Protein AF-A0A8H5HIU3-F1 (afdb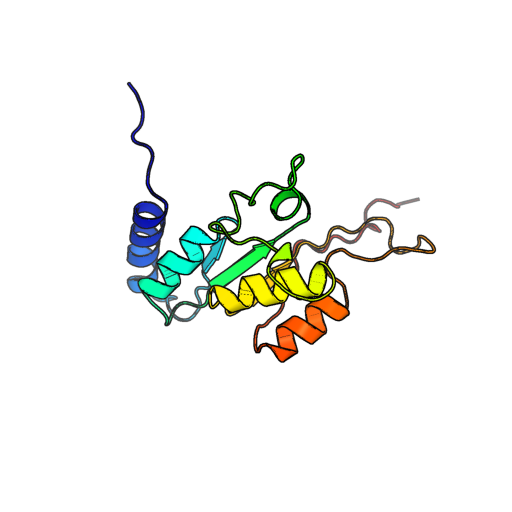_monomer)

InterPro domains:
  IPR017946 PLC-like phosphodiesterase, TIM beta/alpha-barrel domain superfamily [G3DSA:3.20.20.190] (4-144)
  IPR017946 PLC-like phosphodiesterase, TIM beta/alpha-barrel domain superfamily [SSF51695] (10-141)

Secondary structure (DSSP, 8-state):
-PPPPPPHHHHHHHHHHHHHTSTTGGG--EEES-HHHHHHHHHH-TTS-EEEEE-HHHH--TTSPPPTTTTT--GGGSSSSHHHHHHHHHHHTT-SEEEEB-----TTSTT---SS-HHHHHHHHHTT-EE--B----GGGG---

Nearest PDB structures (foldseek):
  1w5n-assembly1_B  TM=5.189E-01  e=2.487E-02  Pseudomonas aeruginosa PAO1
  1ylv-assembly1_A  TM=4.868E-01  e=5.387E-01  Saccharomyces cerevisiae
  3j81-assembly1_O  TM=5.064E-01  e=1.355E+00  Kluyveromyces lactis
  7o7z-assembly1_An  TM=5.061E-01  e=1.198E+00  Oryctolagus cuniculus
  4kfu-assembly1_A  TM=3.218E-01  e=2.835E+00  Sulfolobus turreted icosahedral virus 2

Organism: NCBI:txid2823264

Solvent-accessible surface area (backbone atoms only — not comparable to full-atom values): 8538 Å² total; per-residue (Å²): 135,83,77,82,83,78,48,59,62,57,56,37,51,59,48,48,60,52,39,75,73,37,97,54,42,93,75,50,69,53,66,39,55,47,36,51,39,46,43,47,38,45,74,73,42,69,87,49,46,28,30,40,40,44,46,68,77,52,67,58,44,98,77,80,51,66,26,87,28,49,58,70,47,56,52,84,80,39,76,75,55,70,48,47,9,50,38,49,51,43,50,73,60,65,36,46,24,46,24,34,29,52,61,68,69,72,81,82,47,97,80,65,72,50,72,64,35,69,67,29,50,55,49,26,46,73,73,69,24,48,77,53,70,37,69,85,70,76,80,69,81,80,68,84,126

Structure (mmCIF, N/CA/C/O backbone):
data_AF-A0A8H5HIU3-F1
#
_entry.id   AF-A0A8H5HIU3-F1
#
loop_
_atom_site.group_PDB
_atom_site.id
_atom_site.type_symbol
_atom_site.label_atom_id
_atom_site.label_alt_id
_atom_site.label_comp_id
_atom_site.label_asym_id
_atom_site.label_entity_id
_atom_site.label_seq_id
_atom_site.pdbx_PDB_ins_code
_atom_site.Cartn_x
_atom_site.Cartn_y
_atom_site.Cartn_z
_atom_site.occupancy
_atom_site.B_iso_or_equiv
_atom_site.auth_seq_id
_atom_site.auth_comp_id
_atom_site.auth_asym_id
_atom_site.auth_atom_id
_atom_site.pdbx_PDB_model_num
ATOM 1 N N . MET A 1 1 ? 17.549 0.906 32.624 1.00 45.50 1 MET A N 1
ATOM 2 C CA . MET A 1 1 ? 16.134 0.543 32.388 1.00 45.50 1 MET A CA 1
ATOM 3 C C . MET A 1 1 ? 15.941 0.317 30.896 1.00 45.50 1 MET A C 1
ATOM 5 O O . MET A 1 1 ? 16.110 1.266 30.142 1.00 45.50 1 MET A O 1
ATOM 9 N N . CYS A 1 2 ? 15.641 -0.910 30.465 1.00 57.31 2 CYS A N 1
ATOM 10 C CA . CYS A 1 2 ? 15.245 -1.182 29.081 1.00 57.31 2 CYS A CA 1
ATOM 11 C C . CYS A 1 2 ? 13.787 -0.748 28.904 1.00 57.31 2 CYS A C 1
ATOM 13 O O . CYS A 1 2 ? 12.925 -1.186 29.665 1.00 57.31 2 CYS A O 1
ATOM 15 N N . ARG A 1 3 ? 13.507 0.133 27.939 1.00 53.16 3 ARG A N 1
ATOM 16 C CA . ARG A 1 3 ? 12.122 0.407 27.538 1.00 53.16 3 ARG A CA 1
ATOM 17 C C . ARG A 1 3 ? 11.546 -0.875 26.918 1.00 53.16 3 ARG A C 1
ATOM 19 O O . ARG A 1 3 ? 12.241 -1.468 26.093 1.00 53.16 3 ARG A O 1
ATOM 26 N N . PRO A 1 4 ? 10.330 -1.312 27.286 1.00 60.19 4 PRO A N 1
ATOM 27 C CA . PRO A 1 4 ? 9.680 -2.427 26.607 1.00 60.19 4 PRO A CA 1
ATOM 28 C C . PRO A 1 4 ? 9.580 -2.126 25.108 1.00 60.19 4 PRO A C 1
ATOM 30 O O . PRO A 1 4 ? 9.133 -1.040 24.731 1.00 60.19 4 PRO A O 1
ATOM 33 N N . SER A 1 5 ? 10.012 -3.054 24.251 1.00 70.94 5 SER A N 1
ATOM 34 C CA . SER A 1 5 ? 9.735 -2.961 22.818 1.00 70.94 5 SER A CA 1
ATOM 35 C C . SER A 1 5 ? 8.250 -3.233 22.601 1.00 70.94 5 SER A C 1
ATOM 37 O O . SER A 1 5 ? 7.766 -4.311 22.940 1.00 70.94 5 SER A O 1
ATOM 39 N N . ILE A 1 6 ? 7.534 -2.254 22.057 1.00 80.19 6 ILE A N 1
ATOM 40 C CA . ILE A 1 6 ? 6.118 -2.384 21.703 1.00 80.19 6 ILE A CA 1
ATOM 41 C C . ILE A 1 6 ? 6.027 -3.271 20.457 1.00 80.19 6 ILE A C 1
ATOM 43 O O . ILE A 1 6 ? 6.750 -3.040 19.486 1.00 80.19 6 ILE A O 1
ATOM 47 N N . SER A 1 7 ? 5.169 -4.293 20.480 1.00 91.62 7 SER A N 1
ATOM 48 C CA . SER A 1 7 ? 4.946 -5.139 19.305 1.00 91.62 7 SER A CA 1
ATOM 49 C C . SER A 1 7 ? 4.150 -4.387 18.228 1.00 91.62 7 SER A C 1
ATOM 51 O O . SER A 1 7 ? 3.388 -3.466 18.530 1.00 91.62 7 SER A O 1
ATOM 53 N N . HIS A 1 8 ? 4.275 -4.785 16.959 1.00 92.38 8 HIS A N 1
ATOM 54 C CA . HIS A 1 8 ? 3.475 -4.187 15.881 1.00 92.38 8 HIS A CA 1
ATOM 55 C C . HIS A 1 8 ? 1.963 -4.373 16.122 1.00 92.38 8 HIS A C 1
ATOM 57 O O . HIS A 1 8 ? 1.177 -3.482 15.810 1.00 92.38 8 HIS A O 1
ATOM 63 N N . THR A 1 9 ? 1.553 -5.480 16.750 1.00 94.88 9 THR A N 1
ATOM 64 C CA . THR A 1 9 ? 0.161 -5.736 17.147 1.00 94.88 9 THR A CA 1
ATOM 65 C C . THR A 1 9 ? -0.320 -4.814 18.268 1.00 94.88 9 THR A C 1
ATOM 67 O O . THR A 1 9 ? -1.446 -4.322 18.193 1.00 94.88 9 THR A O 1
ATOM 70 N N . ASP A 1 10 ? 0.518 -4.512 19.267 1.00 96.12 10 ASP A N 1
ATOM 71 C CA . ASP A 1 10 ? 0.172 -3.544 20.322 1.00 96.12 10 ASP A CA 1
ATOM 72 C C . ASP A 1 10 ? 0.021 -2.135 19.733 1.00 96.12 10 ASP A C 1
ATOM 74 O O . ASP A 1 10 ? -0.921 -1.408 20.056 1.00 96.12 10 ASP A O 1
ATOM 78 N N . PHE A 1 11 ? 0.925 -1.767 18.819 1.00 95.88 11 PHE A N 1
ATOM 79 C CA . PHE A 1 11 ? 0.898 -0.488 18.111 1.00 95.88 11 PHE A CA 1
ATOM 80 C C . PHE A 1 11 ? -0.368 -0.317 17.257 1.00 95.88 11 PHE A C 1
ATOM 82 O O . PHE A 1 11 ? -0.988 0.749 17.268 1.00 95.88 11 PHE A O 1
ATOM 89 N N . VAL A 1 12 ? -0.777 -1.366 16.540 1.00 98.06 12 VAL A N 1
ATOM 90 C CA . VAL A 1 12 ? -2.024 -1.394 15.760 1.00 98.06 12 VAL A CA 1
ATOM 91 C C . VAL A 1 12 ? -3.244 -1.309 16.670 1.00 98.06 12 VAL A C 1
ATOM 93 O O . VAL A 1 12 ? -4.111 -0.470 16.436 1.00 98.06 12 VAL A O 1
ATOM 96 N N . SER A 1 13 ? -3.289 -2.108 17.739 1.00 97.94 13 SER A N 1
ATOM 97 C CA . SER A 1 13 ? -4.435 -2.146 18.657 1.00 97.94 13 SER A CA 1
ATOM 98 C C . SER A 1 13 ? -4.682 -0.785 19.312 1.00 97.94 13 SER A C 1
ATOM 100 O O . SER A 1 13 ? -5.822 -0.335 19.403 1.00 97.94 13 SER A O 1
ATOM 102 N N . LYS A 1 14 ? -3.614 -0.081 19.710 1.00 97.56 14 LYS A N 1
ATOM 103 C CA . LYS A 1 14 ? -3.725 1.258 20.309 1.00 97.56 14 LYS A CA 1
ATOM 104 C C . LYS A 1 14 ? -4.213 2.320 19.324 1.00 97.56 14 LYS A C 1
ATOM 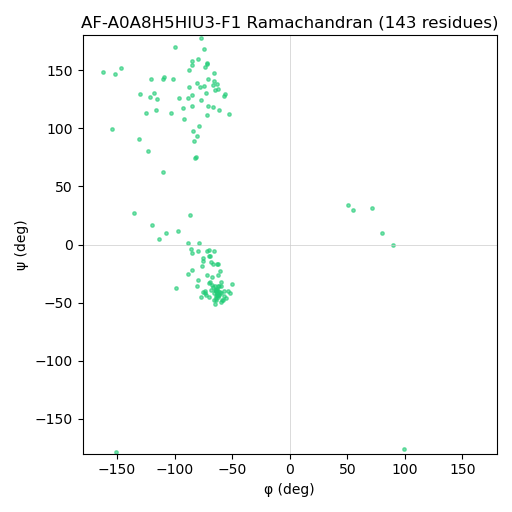106 O O . LYS A 1 14 ? -4.951 3.215 19.721 1.00 97.56 14 LYS A O 1
ATOM 111 N N . GLN A 1 15 ? -3.831 2.231 18.051 1.00 97.56 15 GLN A N 1
ATOM 112 C CA . GLN A 1 15 ? -4.352 3.136 17.022 1.00 97.56 15 GLN A CA 1
ATOM 113 C C . GLN A 1 15 ? -5.805 2.828 16.674 1.00 97.56 15 GLN A C 1
ATOM 115 O O . GLN A 1 15 ? -6.612 3.749 16.592 1.00 97.56 15 GLN A O 1
ATOM 120 N N . HIS A 1 16 ? -6.151 1.548 16.532 1.00 98.38 16 HIS A N 1
ATOM 121 C CA . HIS A 1 16 ? -7.523 1.112 16.278 1.00 98.38 16 HIS A CA 1
ATOM 122 C C . HIS A 1 16 ? -8.487 1.605 17.361 1.00 98.38 16 HIS A C 1
ATOM 124 O O . HIS A 1 16 ? -9.519 2.178 17.023 1.00 98.38 16 HIS A O 1
ATOM 130 N N . GLU A 1 17 ? -8.099 1.508 18.639 1.00 98.06 17 GLU A N 1
ATOM 131 C CA . GLU A 1 17 ? -8.861 2.041 19.780 1.00 98.06 17 GLU A CA 1
ATOM 132 C C . GLU A 1 17 ? -9.196 3.535 19.608 1.00 98.06 17 GLU A C 1
ATOM 134 O O . GLU A 1 17 ? -10.312 3.967 19.896 1.00 98.06 17 GLU A O 1
ATOM 139 N N . ILE A 1 18 ? -8.263 4.332 19.083 1.00 98.00 18 ILE A N 1
ATOM 140 C CA . ILE A 1 18 ? -8.492 5.755 18.796 1.00 98.00 18 ILE A CA 1
ATOM 141 C C . ILE A 1 18 ? -9.386 5.923 17.560 1.00 98.00 18 ILE A C 1
ATOM 143 O O . ILE A 1 18 ? -10.283 6.766 17.552 1.00 98.00 18 ILE A O 1
ATOM 147 N N . PHE A 1 19 ? -9.160 5.128 16.512 1.00 97.88 19 PHE A N 1
ATOM 148 C CA . PHE A 1 19 ? -9.888 5.239 15.250 1.00 97.88 19 PHE A CA 1
ATOM 149 C C . PHE A 1 19 ? -11.373 4.938 15.411 1.00 97.88 19 PHE A C 1
ATOM 151 O O . PHE A 1 19 ? -12.191 5.736 14.961 1.00 97.88 19 PHE A O 1
ATOM 158 N N . VAL A 1 20 ? -11.742 3.847 16.086 1.00 96.94 20 VAL A N 1
ATOM 159 C CA . VAL A 1 20 ? -13.156 3.456 16.234 1.00 96.94 20 VAL A CA 1
ATOM 160 C C . VAL A 1 20 ? -13.953 4.422 17.105 1.00 96.94 20 VAL A C 1
ATOM 162 O O . VAL A 1 20 ? -15.152 4.595 16.890 1.00 96.94 20 VAL A O 1
ATOM 165 N N . ASN A 1 21 ? -13.278 5.093 18.039 1.00 97.75 21 ASN A N 1
ATOM 166 C CA . ASN A 1 21 ? -13.865 6.118 18.899 1.00 97.75 21 ASN A CA 1
ATOM 167 C C . ASN A 1 21 ? -13.857 7.518 18.257 1.00 97.75 21 ASN A C 1
ATOM 169 O O . ASN A 1 21 ? -14.391 8.467 18.831 1.00 97.75 21 ASN A O 1
ATOM 173 N N . SER A 1 22 ? -13.272 7.667 17.065 1.00 97.75 22 SER A N 1
ATOM 174 C CA . SER A 1 22 ? -13.250 8.931 16.334 1.00 97.75 22 SER A CA 1
ATOM 175 C C . SER A 1 2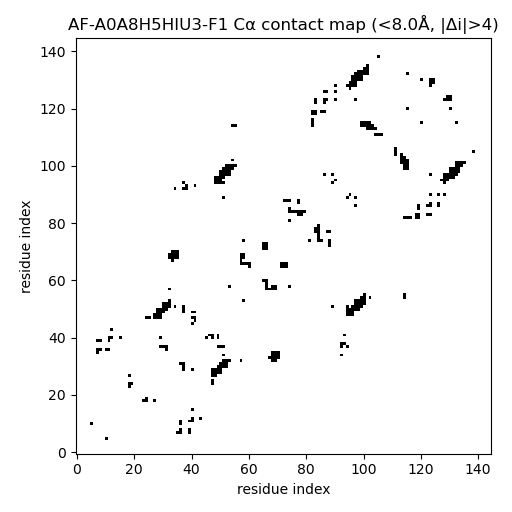2 ? -14.570 9.170 15.588 1.00 97.75 22 SER A C 1
ATOM 177 O O . SER A 1 22 ? -15.072 8.264 14.912 1.00 97.75 22 SER A O 1
ATOM 179 N N . PRO A 1 23 ? -15.106 10.408 15.578 1.00 97.62 23 PRO A N 1
ATOM 180 C CA . PRO A 1 23 ? -16.222 10.760 14.697 1.00 97.62 23 PRO A CA 1
ATOM 181 C C . PRO A 1 23 ? -15.855 10.641 13.206 1.00 97.62 23 PRO A C 1
ATOM 183 O O . PRO A 1 23 ? -16.741 10.558 12.360 1.00 97.62 23 PRO A O 1
ATOM 186 N N . TYR A 1 24 ? -14.559 10.586 12.880 1.00 96.56 24 TYR A N 1
ATOM 187 C CA . TYR A 1 24 ? -14.043 10.466 11.517 1.00 96.56 24 TYR A CA 1
ATOM 188 C C . TYR A 1 24 ? -13.704 9.033 11.109 1.00 96.56 24 TYR A C 1
ATOM 190 O O . TYR A 1 24 ? -13.065 8.858 10.078 1.00 96.56 24 TYR A O 1
ATOM 198 N N . ARG A 1 25 ? -14.095 8.004 11.875 1.00 96.00 25 ARG A N 1
ATOM 199 C CA . ARG A 1 25 ? -13.668 6.609 11.636 1.00 96.00 25 ARG A CA 1
ATOM 200 C C . ARG A 1 25 ? -13.842 6.121 10.188 1.00 96.00 25 ARG A C 1
ATOM 202 O O . ARG A 1 25 ? -12.996 5.399 9.682 1.00 96.00 25 ARG A O 1
ATOM 209 N N . ASN A 1 26 ? -14.888 6.586 9.500 1.00 96.50 26 ASN A N 1
ATOM 210 C CA . ASN A 1 26 ? -15.192 6.217 8.112 1.00 96.50 26 ASN A CA 1
ATOM 211 C C . ASN A 1 26 ? -14.345 6.972 7.064 1.00 96.50 26 ASN A C 1
ATOM 213 O O . ASN A 1 26 ? -14.453 6.695 5.875 1.00 96.50 26 ASN A O 1
ATOM 217 N N . SER A 1 27 ? -13.532 7.936 7.495 1.00 97.31 27 SER A N 1
ATOM 218 C CA . SER A 1 27 ? -12.646 8.754 6.657 1.00 97.31 27 SER A CA 1
ATOM 219 C C . SER A 1 27 ? -11.164 8.481 6.936 1.00 97.31 27 SER A C 1
ATOM 221 O O . SER A 1 27 ? -10.300 9.177 6.405 1.00 97.3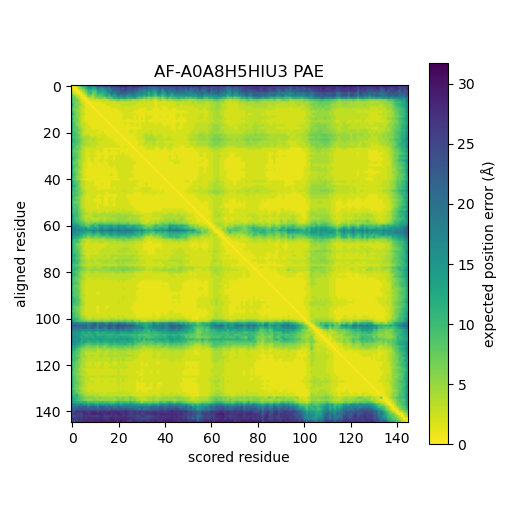1 27 SER A O 1
ATOM 223 N N . ILE A 1 28 ? -10.852 7.505 7.792 1.00 98.25 28 ILE A N 1
ATOM 224 C CA . ILE A 1 28 ? -9.478 7.142 8.149 1.00 98.25 28 ILE A CA 1
ATOM 225 C C . ILE A 1 28 ? -8.953 6.118 7.142 1.00 98.25 28 ILE A C 1
ATOM 227 O O . ILE A 1 28 ? -9.636 5.161 6.803 1.00 98.25 28 ILE A O 1
ATOM 231 N N . THR A 1 29 ? -7.716 6.304 6.682 1.00 98.62 29 THR A N 1
ATOM 232 C CA . THR A 1 29 ? -6.934 5.288 5.963 1.00 98.62 29 THR A CA 1
ATOM 233 C C . THR A 1 29 ? -5.692 4.981 6.786 1.00 98.62 29 THR A C 1
ATOM 235 O O . THR A 1 29 ? -4.982 5.900 7.198 1.00 98.62 29 THR A O 1
ATOM 238 N N . TYR A 1 30 ? -5.417 3.701 7.022 1.00 98.69 30 TYR A N 1
ATOM 239 C CA . TYR A 1 30 ? -4.236 3.256 7.749 1.00 98.69 30 TYR A CA 1
ATOM 240 C C . TYR A 1 30 ? -3.082 2.978 6.785 1.00 98.69 30 TYR A C 1
ATOM 242 O O . TYR A 1 30 ? -3.108 2.003 6.039 1.00 98.69 30 TYR A O 1
ATOM 250 N N . GLN A 1 31 ? -2.066 3.838 6.787 1.00 98.62 31 GLN A N 1
ATOM 251 C CA . GLN A 1 31 ? -0.886 3.688 5.933 1.00 98.62 31 GLN A CA 1
ATOM 252 C C . GLN A 1 31 ? 0.352 3.308 6.741 1.00 98.62 31 GLN A C 1
ATOM 254 O O . GLN A 1 31 ? 0.521 3.781 7.865 1.00 98.62 31 GLN A O 1
ATOM 259 N N . SER A 1 32 ? 1.224 2.474 6.174 1.00 98.56 32 SER A N 1
ATOM 260 C CA . SER A 1 32 ? 2.461 2.055 6.839 1.00 98.56 32 SER A CA 1
ATOM 261 C C . SER A 1 32 ? 3.478 1.481 5.855 1.00 98.56 32 SER A C 1
ATOM 263 O O . SER A 1 32 ? 3.097 0.841 4.875 1.00 98.56 32 SER A O 1
ATOM 265 N N . PHE A 1 33 ? 4.766 1.671 6.157 1.00 98.19 33 PHE A N 1
ATOM 266 C CA . PHE A 1 33 ? 5.863 0.912 5.544 1.00 98.19 33 PHE A CA 1
ATOM 267 C C . PHE A 1 33 ? 6.025 -0.472 6.165 1.00 98.19 33 PHE A C 1
ATOM 269 O O . PHE A 1 33 ? 6.439 -1.406 5.493 1.00 98.19 33 PHE A O 1
ATOM 276 N N . ASP A 1 34 ? 5.705 -0.624 7.453 1.00 97.81 34 ASP A N 1
ATOM 277 C CA . ASP A 1 34 ? 5.736 -1.930 8.102 1.00 97.81 34 ASP A CA 1
ATOM 278 C C . ASP A 1 34 ? 4.457 -2.685 7.746 1.00 97.81 34 ASP A C 1
ATOM 280 O O . ASP A 1 34 ? 3.422 -2.546 8.404 1.00 97.81 34 ASP A O 1
ATOM 284 N N . TRP A 1 35 ? 4.513 -3.502 6.700 1.00 98.50 35 TRP A N 1
ATOM 285 C CA . TRP A 1 35 ? 3.354 -4.227 6.191 1.00 98.50 35 TRP A CA 1
ATOM 286 C C . TRP A 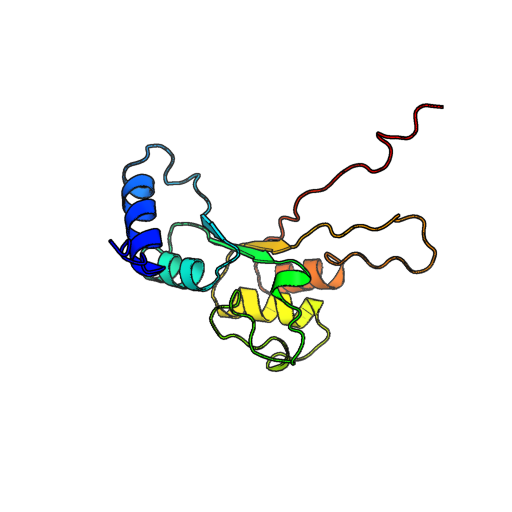1 35 ? 2.781 -5.226 7.206 1.00 98.50 35 TRP A C 1
ATOM 288 O O . TRP A 1 35 ? 1.605 -5.580 7.109 1.00 98.50 35 TRP A O 1
ATOM 298 N N . ARG A 1 36 ? 3.530 -5.603 8.258 1.00 98.19 36 ARG A N 1
ATOM 299 C CA . ARG A 1 36 ? 2.991 -6.419 9.365 1.00 98.19 36 ARG A CA 1
ATOM 300 C C . ARG A 1 36 ? 1.870 -5.679 10.083 1.00 98.19 36 ARG A C 1
ATOM 302 O O . ARG A 1 36 ? 0.888 -6.289 10.497 1.00 98.19 36 ARG A O 1
ATOM 309 N N . THR A 1 37 ? 1.989 -4.355 10.198 1.00 98.50 37 THR A N 1
ATOM 310 C CA . THR A 1 37 ? 0.941 -3.516 10.794 1.00 98.50 37 THR A CA 1
ATOM 311 C C . THR A 1 37 ? -0.309 -3.448 9.919 1.00 98.50 37 THR A C 1
ATOM 313 O O . THR A 1 37 ? -1.413 -3.399 10.453 1.00 98.50 37 THR A O 1
ATOM 316 N N . LEU A 1 38 ? -0.167 -3.509 8.591 1.00 98.75 38 LEU A N 1
ATOM 317 C CA . LEU A 1 38 ? -1.301 -3.516 7.661 1.00 98.75 38 LEU A CA 1
ATOM 318 C C . LEU A 1 38 ? -2.074 -4.833 7.750 1.00 98.75 38 LEU A C 1
ATOM 320 O O . LEU A 1 38 ? -3.298 -4.813 7.864 1.00 98.75 38 LEU A O 1
ATOM 324 N N . ILE A 1 39 ? -1.352 -5.959 7.782 1.00 98.62 39 ILE A N 1
ATOM 325 C CA . ILE A 1 39 ? -1.933 -7.292 7.998 1.00 98.62 39 ILE A CA 1
ATOM 326 C C . ILE A 1 39 ? -2.672 -7.327 9.340 1.00 98.62 39 ILE A C 1
ATOM 328 O O . ILE A 1 39 ? -3.826 -7.747 9.402 1.00 98.62 39 ILE A O 1
ATOM 332 N N . ALA A 1 40 ? -2.036 -6.841 10.410 1.00 98.50 40 ALA A N 1
ATOM 333 C CA . ALA A 1 40 ? -2.648 -6.794 11.733 1.00 98.50 40 ALA A CA 1
ATOM 334 C C . ALA A 1 40 ? -3.890 -5.883 11.773 1.00 98.50 40 ALA A C 1
ATOM 336 O O . ALA A 1 40 ? -4.899 -6.276 12.353 1.00 98.50 40 ALA A O 1
ATOM 337 N N . MET A 1 41 ? -3.860 -4.710 11.127 1.00 98.69 41 MET A N 1
ATOM 338 C CA . MET A 1 41 ? -5.026 -3.822 11.048 1.00 98.69 41 MET A CA 1
ATOM 339 C C . MET A 1 41 ? -6.169 -4.477 10.270 1.00 98.69 41 MET A C 1
ATOM 341 O O . MET A 1 41 ? -7.300 -4.459 10.739 1.00 98.69 41 MET A O 1
ATOM 345 N N . LYS A 1 42 ? -5.888 -5.126 9.132 1.00 97.88 42 LYS A N 1
ATOM 346 C CA . LYS A 1 42 ? -6.908 -5.864 8.370 1.00 97.88 42 LYS A CA 1
ATOM 347 C C . LYS A 1 42 ? -7.496 -7.030 9.158 1.00 97.88 42 LYS A C 1
ATOM 349 O O . LYS A 1 42 ? -8.694 -7.274 9.052 1.00 97.88 42 LYS A O 1
ATOM 354 N N . ALA A 1 43 ? -6.688 -7.745 9.938 1.00 97.75 43 ALA A N 1
ATOM 355 C CA . ALA A 1 43 ? -7.180 -8.815 10.801 1.00 97.75 43 ALA A CA 1
ATOM 356 C C . ALA A 1 43 ? -8.083 -8.281 11.926 1.00 97.75 43 ALA A C 1
ATOM 358 O O . ALA A 1 43 ? -9.065 -8.931 12.279 1.00 97.75 43 ALA A O 1
ATOM 359 N N . LEU A 1 44 ? -7.759 -7.103 12.466 1.00 97.75 44 LEU A N 1
ATOM 360 C CA . LEU A 1 44 ? -8.506 -6.468 13.548 1.00 97.75 44 LEU A CA 1
ATOM 361 C C . LEU A 1 44 ? -9.810 -5.814 13.062 1.00 97.75 44 LEU A C 1
ATOM 363 O O . LEU A 1 44 ? -10.854 -5.988 13.686 1.00 97.75 44 LEU A O 1
ATOM 367 N N . ASP A 1 45 ? -9.757 -5.076 11.953 1.00 97.94 45 ASP A N 1
ATOM 368 C CA . ASP A 1 45 ? -10.887 -4.336 11.395 1.00 97.94 45 ASP A CA 1
ATOM 369 C C . ASP A 1 45 ? -10.740 -4.130 9.883 1.00 97.94 45 ASP A C 1
ATOM 371 O O . ASP A 1 45 ? -10.070 -3.220 9.392 1.00 97.94 45 ASP A O 1
ATOM 375 N N . ARG A 1 46 ? -11.434 -4.975 9.116 1.00 97.19 46 ARG A N 1
ATOM 376 C CA . ARG A 1 46 ? -11.424 -4.916 7.648 1.00 97.19 46 ARG A CA 1
ATOM 377 C C . ARG A 1 46 ? -12.112 -3.675 7.079 1.00 97.19 46 ARG A C 1
ATOM 379 O O . ARG A 1 46 ? -11.936 -3.419 5.889 1.00 97.19 46 ARG A O 1
ATOM 386 N N . SER A 1 47 ? -12.901 -2.947 7.878 1.00 96.88 47 SER A N 1
ATOM 387 C CA . SER A 1 47 ? -13.614 -1.751 7.418 1.00 96.88 47 SER A CA 1
ATOM 388 C C . SER A 1 47 ? -12.702 -0.535 7.274 1.00 96.88 47 SER A C 1
ATOM 390 O O . SER A 1 47 ? -13.055 0.392 6.548 1.00 96.88 47 SER A O 1
ATOM 392 N N . ILE A 1 48 ? -11.521 -0.555 7.904 1.00 98.31 48 ILE A N 1
ATOM 393 C CA . ILE A 1 48 ? -10.506 0.490 7.769 1.00 98.31 48 ILE A CA 1
ATOM 394 C C . ILE A 1 48 ? -9.661 0.200 6.518 1.00 98.31 48 ILE A C 1
ATOM 396 O O . ILE A 1 48 ? -8.997 -0.843 6.456 1.00 98.31 48 ILE A O 1
ATOM 400 N N . PRO A 1 49 ? -9.644 1.101 5.516 1.00 98.56 49 PRO A N 1
ATOM 401 C CA . PRO A 1 49 ? -8.784 0.943 4.354 1.00 98.56 49 PRO A CA 1
ATOM 402 C C . PRO A 1 49 ? -7.300 0.966 4.733 1.00 98.56 49 PRO A C 1
ATOM 404 O O . PRO A 1 49 ? -6.883 1.811 5.531 1.00 98.56 49 PRO A O 1
ATOM 407 N N . THR A 1 50 ? -6.492 0.090 4.138 1.00 98.88 50 THR A N 1
ATOM 408 C CA . THR A 1 50 ? -5.039 0.040 4.326 1.00 98.88 50 THR A CA 1
ATOM 409 C C . THR A 1 50 ? -4.274 0.479 3.081 1.00 98.88 50 THR A C 1
ATOM 411 O O . THR A 1 50 ? -4.660 0.188 1.948 1.00 98.88 50 THR A O 1
ATOM 414 N N . SER A 1 51 ? -3.166 1.188 3.303 1.00 98.88 51 SER A N 1
ATOM 415 C CA . SER A 1 51 ? -2.300 1.736 2.258 1.00 98.88 51 SER A CA 1
ATOM 416 C C . SER A 1 51 ? -0.856 1.278 2.447 1.00 98.88 51 SER A C 1
ATOM 418 O O . SER A 1 51 ? -0.194 1.656 3.417 1.00 98.88 51 SER A O 1
ATOM 420 N N . ALA A 1 52 ? -0.375 0.457 1.516 1.00 98.81 52 ALA A N 1
ATOM 421 C CA . ALA A 1 52 ? 0.968 -0.107 1.512 1.00 98.81 52 ALA A CA 1
ATOM 422 C C . ALA A 1 52 ? 1.982 0.920 1.002 1.00 98.81 52 ALA A C 1
ATOM 424 O O . ALA A 1 52 ? 2.075 1.151 -0.204 1.00 98.81 52 ALA A O 1
ATOM 425 N N . LEU A 1 53 ? 2.725 1.550 1.919 1.00 98.62 53 LEU A N 1
ATOM 426 C CA . LEU A 1 53 ? 3.821 2.450 1.555 1.00 98.62 53 LEU A CA 1
ATOM 427 C C . LEU A 1 53 ? 5.020 1.631 1.075 1.00 98.62 53 LEU A C 1
ATOM 429 O O . LEU A 1 53 ? 5.349 0.608 1.683 1.00 98.62 53 LEU A O 1
ATOM 433 N N . VAL A 1 54 ? 5.652 2.078 -0.011 1.00 97.56 54 VAL A N 1
ATOM 434 C CA . VAL A 1 54 ? 6.813 1.408 -0.608 1.00 97.56 54 VAL A CA 1
ATOM 435 C C . VAL A 1 54 ? 7.724 2.393 -1.346 1.00 97.56 54 VAL A C 1
ATOM 437 O O . VAL A 1 54 ? 7.262 3.371 -1.929 1.00 97.56 54 VAL A O 1
ATOM 440 N N . ASP A 1 55 ? 9.022 2.123 -1.328 1.00 95.12 55 ASP A N 1
ATOM 441 C CA . ASP A 1 55 ? 10.098 2.840 -2.019 1.00 95.12 55 ASP A CA 1
ATOM 442 C C . ASP A 1 55 ? 11.253 1.868 -2.349 1.00 95.12 55 ASP A C 1
ATOM 444 O O . ASP A 1 55 ? 11.174 0.676 -2.050 1.00 95.12 55 ASP A O 1
ATOM 448 N N . LEU A 1 56 ? 12.337 2.353 -2.961 1.00 90.94 56 LEU A N 1
ATOM 449 C CA . LEU A 1 56 ? 13.485 1.503 -3.292 1.00 90.94 56 LEU A CA 1
ATOM 450 C C . LEU A 1 56 ? 14.197 0.944 -2.049 1.00 90.94 56 LEU A C 1
ATOM 452 O O . LEU A 1 56 ? 14.643 -0.199 -2.077 1.00 90.94 56 LEU A O 1
A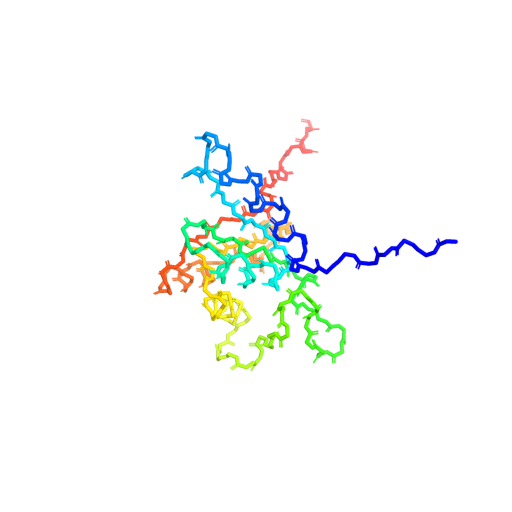TOM 456 N N . GLU A 1 57 ? 14.290 1.702 -0.956 1.00 90.12 57 GLU A N 1
ATOM 457 C CA . GLU A 1 57 ? 14.990 1.274 0.268 1.00 90.12 57 GLU A CA 1
ATOM 458 C C . GLU A 1 57 ? 14.223 0.190 1.036 1.00 90.12 57 GLU A C 1
ATOM 460 O O . GLU A 1 57 ? 14.804 -0.621 1.760 1.00 90.12 57 GLU A O 1
ATOM 465 N N . THR A 1 58 ? 12.904 0.156 0.872 1.00 91.62 58 THR A N 1
ATOM 466 C CA . THR A 1 58 ? 12.024 -0.827 1.503 1.00 91.62 58 THR A CA 1
ATOM 467 C C . THR A 1 58 ? 11.927 -2.120 0.706 1.00 91.62 58 THR A C 1
ATOM 469 O O . THR A 1 58 ? 11.622 -3.155 1.301 1.00 91.62 58 THR A O 1
ATOM 472 N N . VAL A 1 59 ? 12.223 -2.104 -0.598 1.00 91.00 59 VAL A N 1
ATOM 473 C CA . VAL A 1 59 ? 12.215 -3.307 -1.452 1.00 91.00 59 VAL A CA 1
ATOM 474 C C . VAL A 1 59 ? 13.604 -3.896 -1.679 1.00 91.00 59 VAL A C 1
ATOM 476 O O . VAL A 1 59 ? 13.741 -5.118 -1.703 1.00 91.00 59 VAL A O 1
ATOM 479 N N . LEU A 1 60 ? 14.638 -3.062 -1.818 1.00 87.31 60 LEU A N 1
ATOM 480 C CA . LEU A 1 60 ? 16.001 -3.519 -2.068 1.00 87.31 60 LEU A CA 1
ATOM 481 C C . LEU A 1 60 ? 16.696 -3.875 -0.755 1.00 87.31 60 LEU A C 1
ATOM 483 O O . LEU A 1 60 ? 16.776 -3.073 0.171 1.00 87.31 60 LEU A O 1
ATOM 487 N N . THR A 1 61 ? 17.276 -5.071 -0.694 1.00 82.44 61 THR A N 1
ATOM 488 C CA . THR A 1 61 ? 18.175 -5.468 0.393 1.00 82.44 61 THR A CA 1
ATOM 489 C C . THR A 1 61 ? 19.545 -5.821 -0.178 1.00 82.44 61 THR A C 1
ATOM 491 O O . THR A 1 61 ? 19.646 -6.411 -1.253 1.00 82.44 61 THR A O 1
ATOM 494 N N . SER A 1 62 ? 20.620 -5.468 0.535 1.00 74.38 62 SER A N 1
ATOM 495 C CA . SER A 1 62 ? 22.005 -5.656 0.066 1.00 74.38 62 SER A CA 1
ATOM 496 C C . SER A 1 62 ? 22.383 -7.117 -0.202 1.00 74.38 62 SER A C 1
ATOM 498 O O . SER A 1 62 ? 23.296 -7.384 -0.977 1.00 74.38 62 SER A O 1
ATOM 500 N N . ASP A 1 63 ? 21.670 -8.059 0.422 1.00 76.50 63 ASP A N 1
ATOM 501 C CA . ASP A 1 63 ? 22.039 -9.477 0.464 1.00 76.50 63 ASP A CA 1
ATOM 502 C C . ASP A 1 63 ? 20.967 -10.386 -0.163 1.00 76.50 63 ASP A C 1
ATOM 504 O O . ASP A 1 63 ? 20.921 -11.579 0.144 1.00 76.50 63 ASP A O 1
ATOM 508 N N . ASN A 1 64 ? 20.040 -9.833 -0.956 1.00 72.38 64 ASN A N 1
ATOM 509 C CA . ASN A 1 64 ? 18.850 -10.549 -1.434 1.00 72.38 64 ASN A CA 1
ATOM 510 C C . ASN A 1 64 ? 18.081 -11.251 -0.291 1.00 72.38 64 ASN A C 1
ATOM 512 O O . ASN A 1 64 ? 17.563 -12.358 -0.443 1.00 72.38 64 ASN A O 1
ATOM 516 N N . LYS A 1 65 ? 18.070 -10.644 0.900 1.00 81.12 65 LYS A N 1
ATOM 517 C CA . LYS A 1 65 ? 17.296 -11.098 2.060 1.00 81.12 65 LYS A CA 1
ATOM 518 C C . LYS A 1 65 ? 15.883 -10.541 1.979 1.00 81.12 65 LYS A C 1
ATOM 520 O O . LYS A 1 65 ? 15.637 -9.508 1.362 1.00 81.12 65 LYS A O 1
ATOM 525 N N . THR A 1 66 ? 14.961 -11.203 2.663 1.00 85.88 66 THR A N 1
ATOM 526 C CA . THR A 1 66 ? 13.607 -10.686 2.841 1.00 85.88 66 THR A CA 1
ATOM 527 C C . THR A 1 66 ? 13.653 -9.315 3.505 1.00 85.88 66 THR A C 1
ATOM 529 O O . THR A 1 66 ? 14.286 -9.152 4.551 1.00 85.88 66 THR A O 1
ATOM 532 N N . SER A 1 67 ? 12.983 -8.335 2.904 1.00 92.50 67 SER A N 1
ATOM 533 C CA . SER A 1 67 ? 12.879 -7.005 3.492 1.00 92.50 67 SER A CA 1
ATOM 534 C C . SER A 1 67 ? 12.150 -7.072 4.842 1.00 92.50 67 SER A C 1
ATOM 536 O O . SER A 1 67 ? 11.095 -7.709 4.939 1.00 92.50 67 SER A O 1
ATOM 538 N N . PRO A 1 68 ? 12.662 -6.403 5.894 1.00 92.31 68 PRO A N 1
ATOM 539 C CA . PRO A 1 68 ? 11.976 -6.346 7.182 1.00 92.31 68 PRO A CA 1
ATOM 540 C C . PRO A 1 68 ? 10.655 -5.562 7.115 1.00 92.31 68 PRO A C 1
ATOM 542 O O . PRO A 1 68 ? 9.828 -5.697 8.017 1.00 92.31 68 PRO A O 1
ATOM 545 N N . TRP A 1 69 ? 10.454 -4.766 6.061 1.00 96.62 69 TRP A N 1
ATOM 546 C CA . TRP A 1 69 ? 9.271 -3.935 5.844 1.00 96.62 69 TRP A CA 1
ATOM 547 C C . TRP A 1 69 ? 8.099 -4.731 5.272 1.00 96.62 69 TRP A C 1
ATOM 549 O O . TRP A 1 69 ? 6.957 -4.520 5.664 1.00 96.62 69 TRP A O 1
ATOM 559 N N . LEU A 1 70 ? 8.379 -5.714 4.412 1.00 96.56 70 LEU A N 1
ATOM 560 C CA . LEU A 1 70 ? 7.369 -6.416 3.611 1.00 96.56 70 LEU A CA 1
ATOM 561 C C . LEU A 1 70 ? 6.736 -7.612 4.336 1.00 96.56 70 LEU A C 1
ATOM 563 O O . LEU A 1 70 ? 6.288 -8.565 3.711 1.00 96.56 70 LEU A O 1
ATOM 567 N N . ALA A 1 71 ? 6.719 -7.599 5.671 1.00 95.62 71 ALA A N 1
ATOM 568 C CA . ALA A 1 71 ? 6.098 -8.642 6.492 1.00 95.62 71 ALA A CA 1
ATOM 569 C C . ALA A 1 71 ? 6.581 -10.080 6.224 1.00 95.62 71 ALA A C 1
ATOM 571 O O . ALA A 1 71 ? 5.840 -11.036 6.439 1.00 95.62 71 ALA A O 1
ATOM 572 N N . GLY A 1 72 ? 7.831 -10.246 5.790 1.00 94.56 72 GLY A N 1
ATOM 573 C CA . GLY A 1 72 ? 8.371 -11.562 5.450 1.00 94.56 72 GLY A CA 1
ATOM 574 C C . GLY A 1 72 ? 8.152 -11.974 3.988 1.00 94.56 72 GLY A C 1
ATOM 575 O O . GLY A 1 72 ? 8.610 -13.045 3.599 1.00 94.56 72 GLY A O 1
ATOM 576 N N . ILE A 1 73 ? 7.500 -11.134 3.180 1.00 95.38 73 ILE A N 1
ATOM 577 C CA . ILE A 1 73 ? 7.244 -11.397 1.764 1.00 95.38 73 ILE A CA 1
ATOM 578 C C . ILE A 1 73 ? 8.497 -11.140 0.931 1.00 95.38 73 ILE A C 1
ATOM 580 O O . ILE A 1 73 ? 9.201 -10.139 1.092 1.00 95.38 73 ILE A O 1
ATOM 584 N N . ARG A 1 74 ? 8.747 -12.074 0.019 1.00 93.62 74 ARG A N 1
ATOM 585 C CA . ARG A 1 74 ? 9.768 -12.029 -1.020 1.00 93.62 74 ARG A CA 1
ATOM 586 C C . ARG A 1 74 ? 9.127 -11.535 -2.311 1.00 93.62 74 ARG A C 1
ATOM 588 O O . ARG A 1 74 ? 8.122 -12.088 -2.745 1.00 93.62 74 ARG A O 1
ATOM 595 N N . LEU A 1 75 ? 9.678 -10.485 -2.914 1.00 94.19 75 LEU A N 1
ATOM 596 C CA . LEU A 1 75 ? 9.151 -9.974 -4.184 1.00 94.19 75 LEU A CA 1
ATOM 597 C C . LEU A 1 75 ? 9.425 -10.945 -5.340 1.00 94.19 75 LEU A C 1
ATOM 599 O O . LEU A 1 75 ? 8.574 -11.114 -6.207 1.00 94.19 75 LEU A O 1
ATOM 603 N N . ASP A 1 76 ? 10.552 -11.655 -5.291 1.00 92.50 76 ASP A N 1
ATOM 604 C CA . ASP A 1 76 ? 10.956 -12.656 -6.280 1.00 92.50 76 ASP A CA 1
ATOM 605 C C . ASP A 1 76 ? 10.138 -13.960 -6.235 1.00 92.50 76 ASP A C 1
ATOM 607 O O . ASP A 1 76 ? 10.275 -14.792 -7.130 1.00 92.50 76 ASP A O 1
ATOM 611 N N . ASP A 1 77 ? 9.236 -14.117 -5.258 1.00 94.75 77 ASP A N 1
ATOM 612 C CA . ASP A 1 77 ? 8.223 -15.182 -5.265 1.00 94.75 77 ASP A CA 1
ATOM 613 C C . ASP A 1 77 ? 7.073 -14.884 -6.253 1.00 94.75 77 ASP A C 1
ATOM 615 O O . ASP A 1 77 ? 6.281 -15.772 -6.580 1.00 94.75 77 ASP A O 1
ATOM 619 N N . PHE A 1 78 ? 6.966 -13.643 -6.745 1.00 96.44 78 PHE A N 1
ATOM 620 C CA . PHE A 1 78 ? 5.970 -13.228 -7.730 1.00 96.44 78 PHE A CA 1
ATOM 621 C C . PHE A 1 78 ? 6.590 -13.139 -9.128 1.00 96.44 78 PHE A C 1
ATOM 623 O O . PHE A 1 78 ? 7.723 -12.703 -9.312 1.00 96.44 78 PHE A O 1
ATOM 630 N N . ALA A 1 79 ? 5.828 -13.539 -10.145 1.00 95.88 79 ALA A N 1
ATOM 631 C CA . ALA A 1 79 ? 6.274 -13.444 -11.530 1.00 95.88 79 ALA A CA 1
ATOM 632 C C . ALA A 1 79 ? 6.257 -11.992 -12.045 1.00 95.88 79 ALA A C 1
ATOM 634 O O . ALA A 1 79 ? 5.417 -11.186 -11.643 1.00 95.88 79 ALA A O 1
ATOM 635 N N . GLY A 1 80 ? 7.130 -11.705 -13.013 1.00 95.56 80 GLY A N 1
ATOM 636 C CA . GLY A 1 80 ? 7.229 -10.405 -13.681 1.00 95.56 80 GLY A CA 1
ATOM 637 C C . GLY A 1 80 ? 8.359 -9.532 -13.141 1.00 95.56 80 GLY A C 1
ATOM 638 O O . GLY A 1 80 ? 9.146 -9.965 -12.302 1.00 95.56 80 GLY A O 1
ATOM 639 N N . GLU A 1 81 ? 8.431 -8.307 -13.655 1.00 95.25 81 GLU A N 1
ATOM 640 C CA . GLU A 1 81 ? 9.403 -7.293 -13.231 1.00 95.25 81 GLU A CA 1
ATOM 641 C C . GLU A 1 81 ? 9.036 -6.690 -11.865 1.00 95.25 81 GLU A C 1
ATOM 643 O O . GLU A 1 81 ? 7.925 -6.880 -11.359 1.00 95.25 81 GLU A O 1
ATOM 648 N N . MET A 1 82 ? 9.965 -5.945 -11.261 1.00 94.12 82 MET A N 1
ATOM 649 C CA . MET A 1 82 ? 9.854 -5.433 -9.889 1.00 94.12 82 MET A CA 1
ATOM 650 C C . MET A 1 82 ? 8.539 -4.689 -9.620 1.00 94.12 82 MET A C 1
ATOM 652 O O . MET A 1 82 ? 7.914 -4.897 -8.584 1.00 94.12 82 MET A O 1
ATOM 656 N N . GLU A 1 83 ? 8.072 -3.855 -10.547 1.00 95.69 83 GLU A N 1
ATOM 657 C CA . GLU A 1 83 ? 6.810 -3.132 -10.401 1.00 95.69 83 GLU A CA 1
ATOM 658 C C . GLU A 1 83 ? 5.581 -4.052 -10.288 1.00 95.69 83 GLU A C 1
ATOM 660 O O . GLU A 1 83 ? 4.654 -3.763 -9.526 1.00 95.69 83 GLU A O 1
ATOM 665 N N . ILE A 1 84 ? 5.589 -5.179 -11.006 1.00 98.25 84 ILE A N 1
ATOM 666 C CA . ILE A 1 84 ? 4.530 -6.194 -10.991 1.00 98.25 84 ILE A CA 1
ATOM 667 C C . ILE A 1 84 ? 4.623 -7.007 -9.703 1.00 98.25 84 ILE A C 1
ATOM 669 O O . ILE A 1 84 ? 3.601 -7.287 -9.070 1.00 98.25 84 ILE A O 1
ATOM 673 N N . GLN A 1 85 ? 5.843 -7.339 -9.277 1.00 97.88 85 GLN A N 1
ATOM 674 C CA . GLN A 1 85 ? 6.101 -8.038 -8.021 1.00 97.88 85 GLN A CA 1
ATOM 675 C C . GLN A 1 85 ? 5.636 -7.217 -6.813 1.00 97.88 85 GLN A C 1
ATOM 677 O O . GLN A 1 85 ? 4.943 -7.745 -5.948 1.00 97.88 85 GLN A O 1
ATOM 682 N N . ILE A 1 86 ? 5.940 -5.915 -6.776 1.00 97.88 86 ILE A N 1
ATOM 683 C CA . ILE A 1 86 ? 5.512 -4.999 -5.708 1.00 97.88 86 ILE A CA 1
ATOM 684 C C . ILE A 1 86 ? 3.985 -4.946 -5.620 1.00 97.88 86 ILE A C 1
ATOM 686 O O . ILE A 1 86 ? 3.421 -5.108 -4.535 1.00 97.88 86 ILE A O 1
ATOM 690 N N . ALA A 1 87 ? 3.305 -4.750 -6.752 1.00 98.50 87 ALA A N 1
ATOM 691 C CA . ALA A 1 87 ? 1.847 -4.709 -6.786 1.00 98.50 87 ALA A CA 1
ATOM 692 C C . ALA A 1 87 ? 1.2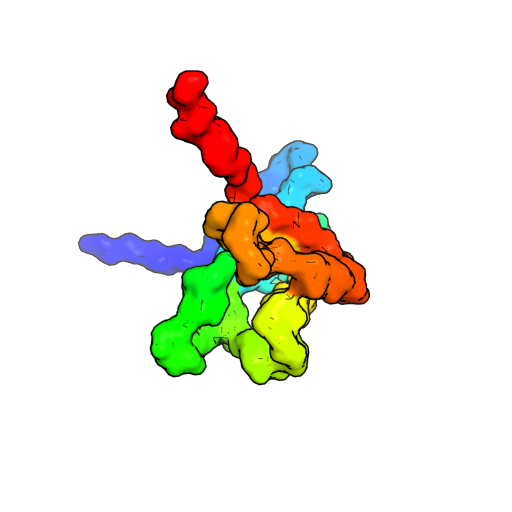22 -6.060 -6.390 1.00 98.50 87 ALA A C 1
ATOM 694 O O . ALA A 1 87 ? 0.263 -6.090 -5.619 1.00 98.50 87 ALA A O 1
ATOM 695 N N . SER A 1 88 ? 1.798 -7.180 -6.836 1.00 98.62 88 SER A N 1
ATOM 696 C CA . SER A 1 88 ? 1.351 -8.525 -6.447 1.00 98.62 88 SER A CA 1
ATOM 697 C C . SER A 1 88 ? 1.525 -8.773 -4.947 1.00 98.62 88 SER A C 1
ATOM 699 O O . SER A 1 88 ? 0.613 -9.273 -4.287 1.00 98.62 88 SER A O 1
ATOM 701 N N . ALA A 1 89 ? 2.662 -8.362 -4.383 1.00 98.38 89 ALA A N 1
ATOM 702 C CA . ALA A 1 89 ? 2.953 -8.491 -2.963 1.00 98.38 89 ALA A CA 1
ATOM 703 C C . ALA A 1 89 ? 1.994 -7.650 -2.106 1.00 98.38 89 ALA A C 1
ATOM 705 O O . ALA A 1 89 ? 1.422 -8.170 -1.146 1.00 98.38 89 ALA A O 1
ATOM 706 N N . ALA A 1 90 ? 1.743 -6.390 -2.477 1.00 98.69 90 ALA A N 1
ATOM 707 C CA . ALA A 1 90 ? 0.781 -5.532 -1.780 1.00 98.69 90 ALA A CA 1
ATOM 708 C C . ALA A 1 90 ? -0.652 -6.092 -1.846 1.00 98.69 90 ALA A C 1
ATOM 710 O O . ALA A 1 90 ? -1.374 -6.098 -0.846 1.00 98.69 90 ALA A O 1
ATOM 711 N N . HIS A 1 91 ? -1.051 -6.641 -2.995 1.00 98.75 91 HIS A N 1
ATOM 712 C CA . HIS A 1 91 ? -2.338 -7.317 -3.129 1.00 98.75 91 HIS A CA 1
ATOM 713 C C . HIS A 1 91 ? -2.423 -8.578 -2.256 1.00 98.75 91 HIS A C 1
ATOM 715 O O . HIS A 1 91 ? -3.450 -8.817 -1.622 1.00 98.75 91 HIS A O 1
ATOM 721 N N . SER A 1 92 ? -1.338 -9.353 -2.152 1.00 98.56 92 SER A N 1
ATOM 722 C CA . SER A 1 92 ? -1.308 -10.594 -1.363 1.00 98.56 92 SER A CA 1
ATOM 723 C C . SER A 1 92 ? -1.549 -10.383 0.139 1.00 98.56 92 SER A C 1
ATOM 725 O O . SER A 1 92 ? -2.085 -11.270 0.801 1.00 98.56 92 SER A O 1
ATOM 727 N N . ILE A 1 93 ? -1.228 -9.195 0.674 1.00 98.31 93 ILE A N 1
ATOM 728 C CA . ILE A 1 93 ? -1.530 -8.813 2.067 1.00 98.31 93 ILE A CA 1
ATOM 729 C C . ILE A 1 93 ? -2.909 -8.163 2.236 1.00 98.31 93 ILE A C 1
ATOM 731 O O . ILE A 1 93 ? -3.269 -7.751 3.340 1.00 98.31 93 ILE A O 1
ATOM 735 N N . GLY A 1 94 ? -3.677 -8.042 1.152 1.00 98.44 94 GLY A N 1
ATOM 736 C CA . GLY A 1 94 ? -4.996 -7.422 1.145 1.00 98.44 94 GLY A CA 1
ATOM 737 C C . GLY A 1 94 ? -4.970 -5.903 1.313 1.00 98.44 94 GLY A C 1
ATOM 738 O O . GLY A 1 94 ? -5.893 -5.364 1.924 1.00 98.44 94 GLY A O 1
ATOM 739 N N . ALA A 1 95 ? -3.930 -5.212 0.829 1.00 98.75 95 ALA A N 1
ATOM 740 C CA . ALA A 1 95 ? -3.921 -3.750 0.794 1.00 98.75 95 ALA A CA 1
ATOM 741 C C . ALA A 1 95 ? -4.997 -3.217 -0.167 1.00 98.75 95 ALA A C 1
ATOM 743 O O . ALA A 1 95 ? -5.193 -3.771 -1.247 1.00 98.75 95 ALA A O 1
ATOM 744 N N . ASP A 1 96 ? -5.678 -2.127 0.201 1.00 98.88 96 ASP A N 1
ATOM 745 C CA . ASP A 1 96 ? -6.642 -1.469 -0.699 1.00 98.88 96 ASP A CA 1
ATOM 746 C C . ASP A 1 96 ? -5.960 -0.422 -1.593 1.00 98.88 96 ASP A C 1
ATOM 748 O O . ASP A 1 96 ? -6.456 -0.076 -2.667 1.00 98.88 96 ASP A O 1
ATOM 752 N N . ILE A 1 97 ? -4.833 0.123 -1.126 1.00 98.94 97 ILE A N 1
ATOM 753 C CA . ILE A 1 97 ? -4.053 1.149 -1.814 1.00 98.94 97 ILE A CA 1
ATOM 754 C C . ILE A 1 97 ? -2.586 0.711 -1.858 1.00 98.94 97 ILE A C 1
ATOM 756 O O . ILE A 1 97 ? -1.991 0.422 -0.819 1.00 98.94 97 ILE A O 1
ATOM 760 N N . LEU A 1 98 ? -1.980 0.744 -3.043 1.00 98.81 98 LEU A N 1
ATOM 761 C CA . LEU A 1 98 ? -0.529 0.767 -3.198 1.00 98.81 98 LEU A CA 1
ATOM 762 C C . LEU A 1 98 ? -0.062 2.227 -3.188 1.00 98.81 98 LEU A C 1
ATOM 764 O O . LEU A 1 98 ? -0.562 3.058 -3.947 1.00 98.81 98 LEU A 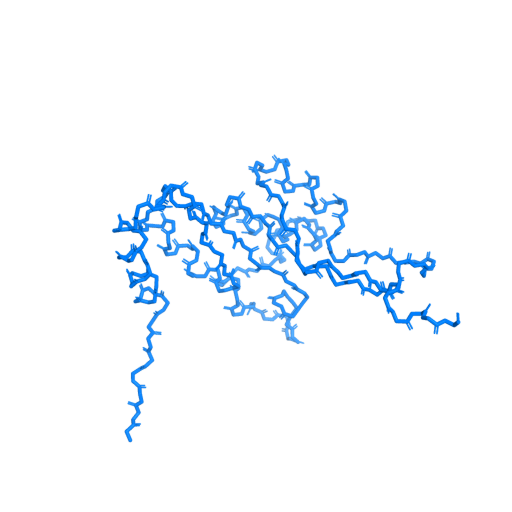O 1
ATOM 768 N N . SER A 1 99 ? 0.887 2.567 -2.321 1.00 98.69 99 SER A N 1
ATOM 769 C CA . SER A 1 99 ? 1.368 3.938 -2.150 1.00 98.69 99 SER A CA 1
ATOM 770 C C . SER A 1 99 ? 2.883 4.008 -2.370 1.00 98.69 99 SER A C 1
ATOM 772 O O . SER A 1 99 ? 3.662 3.971 -1.416 1.00 98.69 99 SER A O 1
ATOM 774 N N . PRO A 1 100 ? 3.318 4.045 -3.642 1.00 97.69 100 PRO A N 1
ATOM 775 C CA . PRO A 1 100 ? 4.728 4.015 -4.000 1.00 97.69 100 PRO A CA 1
ATOM 776 C C . PRO A 1 100 ? 5.369 5.405 -3.977 1.00 97.69 100 PRO A C 1
ATOM 778 O O . PRO A 1 100 ? 4.703 6.426 -4.158 1.00 97.69 100 PRO A O 1
ATOM 781 N N . ALA A 1 101 ? 6.680 5.446 -3.767 1.00 94.19 101 ALA A N 1
ATOM 782 C CA . ALA A 1 101 ? 7.418 6.691 -3.782 1.00 94.19 101 ALA A CA 1
ATOM 783 C C . ALA A 1 101 ? 7.541 7.300 -5.196 1.00 94.19 101 ALA A C 1
ATOM 785 O O . ALA A 1 101 ? 7.791 6.611 -6.187 1.00 94.19 101 ALA A O 1
ATOM 786 N N . ASP A 1 102 ? 7.455 8.620 -5.293 1.00 86.00 102 ASP A N 1
ATOM 787 C CA . ASP A 1 102 ? 7.921 9.407 -6.428 1.00 86.00 102 ASP A CA 1
ATOM 788 C C . ASP A 1 102 ? 9.429 9.626 -6.268 1.00 86.00 102 ASP A C 1
ATOM 790 O O . ASP A 1 102 ? 9.902 10.676 -5.828 1.00 86.00 102 ASP A O 1
ATOM 794 N N . ILE A 1 103 ? 10.199 8.567 -6.524 1.00 70.69 103 ILE A N 1
ATOM 795 C CA . ILE A 1 103 ? 11.663 8.639 -6.572 1.00 70.69 103 ILE A CA 1
ATOM 796 C C . ILE A 1 103 ? 12.024 9.164 -7.953 1.00 70.69 103 ILE A C 1
ATOM 798 O O . ILE A 1 103 ? 12.396 8.406 -8.849 1.00 70.69 103 ILE A O 1
ATOM 802 N N . ALA A 1 104 ? 11.828 10.465 -8.132 1.00 61.53 104 ALA A N 1
ATOM 803 C CA . ALA A 1 104 ? 12.142 11.135 -9.373 1.00 61.53 104 ALA A CA 1
ATOM 804 C C . ALA A 1 104 ? 13.555 11.719 -9.337 1.00 61.53 104 ALA A C 1
ATOM 806 O O . ALA A 1 104 ? 13.877 12.590 -8.524 1.00 61.53 104 ALA A O 1
ATOM 807 N N . SER A 1 105 ? 14.409 11.215 -10.227 1.00 65.38 105 SER A N 1
ATOM 808 C CA . SER A 1 105 ? 15.520 11.986 -10.782 1.00 65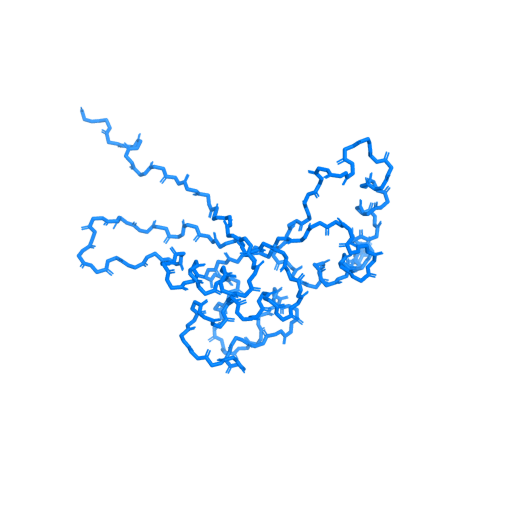.38 105 SER A CA 1
ATOM 809 C C . SER A 1 105 ? 14.978 12.956 -11.841 1.00 65.38 105 SER A C 1
ATOM 811 O O . SER A 1 105 ? 13.775 13.000 -12.089 1.00 65.38 105 SER A O 1
ATOM 813 N N . ASP A 1 106 ? 15.845 13.782 -12.433 1.00 72.44 106 ASP A N 1
ATOM 814 C CA . ASP A 1 106 ? 15.439 14.734 -13.470 1.00 72.44 106 ASP A CA 1
ATOM 815 C C . ASP A 1 106 ? 14.660 14.016 -14.597 1.00 72.44 106 ASP A C 1
ATOM 817 O O . ASP A 1 106 ? 15.252 13.215 -15.331 1.00 72.44 106 ASP A O 1
ATOM 821 N N . PRO A 1 107 ? 13.346 14.290 -14.758 1.00 74.44 107 PRO A N 1
ATOM 822 C CA . PRO A 1 107 ? 12.508 13.582 -15.718 1.00 74.44 107 PRO A CA 1
ATOM 823 C C . PRO A 1 107 ? 12.842 13.933 -17.172 1.00 74.44 107 PRO A C 1
ATOM 825 O O . PRO A 1 107 ? 12.255 13.363 -18.088 1.00 74.44 107 PRO A O 1
ATOM 828 N N . THR A 1 108 ? 13.756 14.884 -17.400 1.00 78.38 108 THR A N 1
ATOM 829 C CA . THR A 1 108 ? 14.250 15.245 -18.733 1.00 78.38 108 THR A CA 1
ATOM 830 C C . THR A 1 108 ? 15.394 14.352 -19.218 1.00 78.38 108 THR A C 1
ATOM 832 O O . THR A 1 108 ? 15.783 14.447 -20.384 1.00 78.38 108 THR A O 1
ATOM 835 N N . LEU A 1 109 ? 15.930 13.468 -18.366 1.00 82.38 109 LEU A N 1
ATOM 836 C CA . LEU A 1 109 ? 16.990 12.542 -18.760 1.00 82.38 109 LEU A CA 1
ATOM 837 C C . LEU A 1 109 ? 16.476 11.506 -19.782 1.00 82.38 109 LEU A C 1
ATOM 839 O O . LEU A 1 109 ? 15.395 10.948 -19.587 1.00 82.38 109 LEU A O 1
ATOM 843 N N . PRO A 1 110 ? 17.251 11.201 -20.844 1.00 75.25 110 PRO A N 1
ATOM 844 C CA . PRO A 1 110 ? 16.773 10.435 -22.000 1.00 75.25 110 PRO A CA 1
ATOM 845 C C . PRO A 1 110 ? 16.392 8.966 -21.742 1.00 75.25 110 PRO A C 1
ATOM 847 O O . PRO A 1 110 ? 15.809 8.355 -22.627 1.00 75.25 110 PRO A O 1
ATOM 850 N N . ASP A 1 111 ? 16.616 8.427 -20.542 1.00 81.75 111 ASP A N 1
ATOM 851 C CA . ASP A 1 111 ? 16.230 7.061 -20.149 1.00 81.75 111 ASP A CA 1
ATOM 852 C C . ASP A 1 111 ? 15.588 7.024 -18.749 1.00 81.75 111 ASP A C 1
ATOM 854 O O . ASP A 1 111 ? 15.683 6.039 -18.014 1.00 81.75 111 ASP A O 1
ATOM 858 N N . TYR A 1 112 ? 14.969 8.131 -18.330 1.00 80.62 112 TYR A N 1
ATOM 859 C CA . TYR A 1 112 ? 14.324 8.207 -17.026 1.00 80.62 112 TYR A CA 1
ATOM 860 C C . TYR A 1 112 ? 13.108 7.274 -16.944 1.00 80.62 112 TYR A C 1
ATOM 862 O O . TYR A 1 112 ? 12.110 7.454 -17.645 1.00 80.62 112 TYR A O 1
ATOM 870 N N . ILE A 1 113 ? 13.175 6.307 -16.028 1.00 84.38 113 ILE A N 1
ATOM 871 C CA . ILE A 1 113 ? 12.039 5.476 -15.633 1.00 84.38 113 ILE A CA 1
ATOM 872 C C . ILE A 1 113 ? 11.745 5.771 -14.157 1.00 84.38 113 ILE A C 1
ATOM 874 O O . ILE A 1 113 ? 12.596 5.494 -13.309 1.00 84.38 113 ILE A O 1
ATOM 878 N N . PRO A 1 114 ? 10.567 6.328 -13.821 1.00 88.81 114 PRO A N 1
ATOM 879 C CA . PRO A 1 114 ? 10.193 6.559 -12.431 1.00 88.81 114 PRO A CA 1
ATOM 880 C C . PRO A 1 114 ? 10.027 5.229 -11.692 1.00 88.81 114 PRO A C 1
ATOM 882 O O . PRO A 1 114 ? 9.537 4.258 -12.268 1.00 88.81 114 PRO A O 1
ATOM 885 N N . PHE A 1 115 ? 10.336 5.201 -10.391 1.00 91.75 115 PHE A N 1
ATOM 886 C CA . PHE A 1 115 ? 10.002 4.047 -9.544 1.00 91.75 115 PHE A CA 1
ATOM 887 C C . PHE A 1 115 ? 8.499 3.729 -9.605 1.00 91.75 115 PHE A C 1
ATOM 889 O O . PHE A 1 115 ? 8.096 2.589 -9.827 1.00 91.75 115 PHE A O 1
ATOM 896 N N . THR A 1 116 ? 7.666 4.766 -9.491 1.00 94.19 116 THR A N 1
ATOM 897 C CA . THR A 1 116 ? 6.235 4.665 -9.785 1.00 94.19 116 THR A CA 1
ATOM 898 C C . THR A 1 116 ? 6.011 4.815 -11.289 1.00 94.19 116 THR A C 1
ATOM 900 O O . THR A 1 116 ? 5.816 5.923 -11.788 1.00 94.19 116 THR A O 1
ATOM 903 N N . ASN A 1 117 ? 6.045 3.707 -12.028 1.00 93.62 117 ASN A N 1
ATOM 904 C CA . ASN A 1 117 ? 5.827 3.704 -13.476 1.00 93.62 117 ASN A CA 1
ATOM 905 C C . ASN A 1 117 ? 4.397 3.293 -13.873 1.00 93.62 117 ASN A C 1
ATOM 907 O O . ASN A 1 117 ? 3.597 2.822 -13.061 1.00 93.62 117 ASN A O 1
ATOM 911 N N . ARG A 1 118 ? 4.069 3.476 -15.160 1.00 95.06 118 ARG A N 1
ATOM 912 C CA . ARG A 1 118 ? 2.756 3.117 -15.721 1.00 95.06 118 ARG A CA 1
ATOM 913 C C . ARG A 1 118 ? 2.420 1.638 -15.507 1.00 95.06 118 ARG A C 1
ATOM 915 O O . ARG A 1 118 ? 1.282 1.341 -15.170 1.00 95.06 118 ARG A O 1
ATOM 922 N N . SER A 1 119 ? 3.390 0.738 -15.663 1.00 97.06 119 SER A N 1
ATOM 923 C CA . SER A 1 119 ? 3.192 -0.704 -15.480 1.00 97.06 119 SER A CA 1
ATOM 924 C C . SER A 1 119 ? 2.755 -1.044 -14.051 1.00 97.06 119 SER A C 1
ATOM 926 O O . SER A 1 119 ? 1.794 -1.791 -13.875 1.00 97.06 119 SER A O 1
ATOM 928 N N . MET A 1 120 ? 3.377 -0.431 -13.035 1.00 97.88 120 MET A N 1
ATOM 929 C CA . MET A 1 120 ? 2.967 -0.558 -11.632 1.00 97.88 120 MET A CA 1
ATOM 930 C C . MET A 1 120 ? 1.517 -0.108 -11.435 1.00 97.88 120 MET A C 1
ATOM 932 O O . MET A 1 120 ? 0.724 -0.807 -10.804 1.00 97.88 120 MET A O 1
ATOM 936 N N . VAL A 1 121 ? 1.175 1.064 -11.983 1.00 98.38 121 VAL A N 1
ATOM 937 C CA . VAL A 1 121 ? -0.148 1.682 -11.828 1.00 98.38 121 VAL A CA 1
ATOM 938 C C . VAL A 1 121 ? -1.230 0.837 -12.493 1.00 98.38 121 VAL A C 1
ATOM 940 O O . VAL A 1 121 ? -2.229 0.499 -11.859 1.00 98.38 121 VAL A O 1
ATOM 943 N N . ASP A 1 122 ? -1.025 0.470 -13.756 1.00 98.62 122 ASP A N 1
ATOM 944 C CA . ASP A 1 122 ? -1.992 -0.293 -14.541 1.00 98.62 122 ASP A CA 1
ATOM 945 C C . ASP A 1 122 ? -2.213 -1.687 -13.929 1.00 98.62 122 ASP A C 1
ATOM 947 O O . ASP A 1 122 ? -3.353 -2.148 -13.832 1.00 98.62 122 ASP A O 1
ATOM 951 N N . TYR A 1 123 ? -1.153 -2.336 -13.436 1.00 98.69 123 TYR A N 1
ATOM 952 C CA . TYR A 1 123 ? -1.265 -3.655 -12.818 1.00 98.69 123 TYR A CA 1
ATOM 953 C C . TYR A 1 123 ? -1.899 -3.614 -11.420 1.00 98.69 123 TYR A C 1
ATOM 955 O O . TYR A 1 123 ? -2.749 -4.446 -11.107 1.00 98.69 123 TYR A O 1
ATOM 963 N N . ALA A 1 124 ? -1.576 -2.619 -10.589 1.00 98.75 124 ALA A N 1
ATOM 964 C CA . ALA A 1 124 ? -2.253 -2.429 -9.305 1.00 98.75 124 ALA A CA 1
ATOM 965 C C . ALA A 1 124 ? -3.765 -2.192 -9.487 1.00 98.75 124 ALA A C 1
ATOM 967 O O . ALA A 1 124 ? -4.568 -2.798 -8.775 1.00 98.75 124 ALA A O 1
ATOM 968 N N . HIS A 1 125 ? -4.158 -1.394 -10.488 1.00 98.81 125 HIS A N 1
ATOM 969 C CA . HIS A 1 125 ? -5.567 -1.219 -10.852 1.00 98.81 125 HIS A CA 1
ATOM 970 C C . HIS A 1 125 ? -6.207 -2.517 -11.358 1.00 98.81 125 HIS A C 1
ATOM 972 O O . HIS A 1 125 ? -7.349 -2.806 -11.003 1.00 98.81 125 HIS A O 1
ATOM 978 N N . HIS A 1 126 ? -5.488 -3.323 -12.148 1.00 98.62 126 HIS A N 1
ATOM 979 C CA . HIS A 1 126 ? -5.966 -4.640 -12.583 1.00 98.62 126 HIS A CA 1
ATOM 980 C C . HIS A 1 126 ? -6.259 -5.574 -11.395 1.00 98.62 126 HIS A C 1
ATOM 982 O O . HIS A 1 126 ? -7.242 -6.312 -11.420 1.00 98.62 126 HIS A O 1
ATOM 988 N N . LEU A 1 127 ? -5.459 -5.487 -10.328 1.00 98.69 127 LEU A N 1
ATOM 989 C CA . LEU A 1 127 ? -5.662 -6.209 -9.067 1.00 98.69 127 LEU A CA 1
ATOM 990 C C . LEU A 1 127 ? -6.733 -5.582 -8.150 1.00 98.69 127 LEU A C 1
ATOM 992 O O . LEU A 1 127 ? -6.970 -6.080 -7.049 1.00 98.69 127 LEU A O 1
ATOM 996 N N . GLY A 1 128 ? -7.383 -4.495 -8.578 1.00 98.62 128 GLY A N 1
ATOM 997 C CA . GLY A 1 128 ? -8.445 -3.817 -7.832 1.00 98.62 128 GLY A CA 1
ATOM 998 C C . GLY A 1 128 ? -7.961 -2.874 -6.725 1.00 98.62 128 GLY A C 1
ATOM 999 O O . GLY A 1 128 ? -8.783 -2.410 -5.937 1.00 98.62 128 GLY A O 1
ATOM 1000 N N . MET A 1 129 ? -6.661 -2.577 -6.654 1.00 98.81 129 MET A N 1
ATOM 1001 C CA . MET A 1 129 ? -6.113 -1.596 -5.713 1.00 98.81 129 MET A CA 1
ATOM 1002 C C . MET A 1 129 ? -6.140 -0.190 -6.313 1.00 98.81 129 MET A C 1
ATOM 1004 O O . MET A 1 129 ? -5.977 -0.011 -7.517 1.00 98.81 129 MET A O 1
ATOM 1008 N N . LEU A 1 130 ? -6.277 0.829 -5.467 1.00 98.75 130 LEU A N 1
ATOM 1009 C CA . LEU A 1 130 ? -5.974 2.212 -5.847 1.00 98.75 130 LEU A CA 1
ATOM 1010 C C . LEU A 1 130 ? -4.460 2.459 -5.797 1.00 98.75 130 LEU A C 1
ATOM 1012 O O . LEU A 1 130 ? -3.743 1.782 -5.060 1.00 98.75 130 LEU A O 1
ATOM 1016 N N . VAL A 1 131 ? -3.980 3.493 -6.496 1.00 98.56 131 VAL A N 1
ATOM 1017 C CA . VAL A 1 131 ? -2.580 3.937 -6.401 1.00 98.56 131 VAL A CA 1
ATOM 1018 C C . VAL A 1 131 ? -2.490 5.390 -5.943 1.00 98.56 131 VAL A C 1
ATOM 1020 O O . VAL A 1 131 ? -3.120 6.271 -6.526 1.00 98.56 131 VAL A O 1
ATOM 1023 N N . LYS A 1 132 ? -1.712 5.650 -4.884 1.00 98.19 132 LYS A N 1
ATOM 1024 C CA . LYS A 1 132 ? -1.494 6.997 -4.319 1.00 98.19 132 LYS A CA 1
ATOM 1025 C C . LYS A 1 132 ? 0.002 7.271 -4.110 1.00 98.19 132 LYS A C 1
ATOM 1027 O O . LYS A 1 132 ? 0.513 6.939 -3.040 1.00 98.19 132 LYS A O 1
ATOM 1032 N N . PRO A 1 133 ? 0.716 7.844 -5.093 1.00 95.94 133 PRO A N 1
ATOM 1033 C CA . PRO A 1 133 ? 2.151 8.079 -4.967 1.00 95.94 133 PRO A CA 1
ATOM 1034 C C . PRO A 1 133 ? 2.496 9.210 -3.986 1.00 95.94 133 PRO A C 1
ATOM 1036 O O . PRO A 1 133 ? 1.688 10.115 -3.760 1.00 95.94 133 PRO A O 1
ATOM 1039 N N . TRP A 1 134 ? 3.707 9.181 -3.422 1.00 94.06 134 TRP A N 1
ATOM 1040 C CA . TRP A 1 134 ? 4.208 10.190 -2.475 1.00 94.06 134 TRP A CA 1
ATOM 1041 C C . TRP A 1 134 ? 5.722 10.412 -2.624 1.00 94.06 134 TRP A C 1
ATOM 1043 O O . TRP A 1 134 ? 6.454 9.515 -2.960 1.00 94.06 134 TRP A O 1
ATOM 1053 N N . THR A 1 135 ? 6.330 11.549 -2.341 1.00 90.75 135 THR A N 1
ATOM 1054 C CA . THR A 1 135 ? 5.745 12.879 -2.304 1.00 90.75 135 THR A CA 1
ATOM 1055 C C . THR A 1 135 ? 6.176 13.561 -3.585 1.00 90.75 135 THR A C 1
ATOM 1057 O O . THR A 1 135 ? 7.362 13.843 -3.747 1.00 90.75 135 THR A O 1
ATOM 1060 N N . VAL A 1 136 ? 5.214 13.837 -4.463 1.00 84.25 136 VAL A N 1
ATOM 1061 C CA . VAL A 1 136 ? 5.489 14.527 -5.722 1.00 84.25 136 VAL A CA 1
ATOM 1062 C C . VAL A 1 136 ? 6.046 15.911 -5.413 1.00 84.25 136 VAL A C 1
ATOM 1064 O O . VAL A 1 136 ? 5.368 16.741 -4.800 1.00 84.25 136 VAL A O 1
ATOM 1067 N N . ARG A 1 137 ? 7.301 16.149 -5.799 1.00 74.44 137 ARG A N 1
ATOM 1068 C CA . ARG A 1 137 ? 7.968 17.446 -5.650 1.00 74.44 137 ARG A CA 1
ATOM 1069 C C . ARG A 1 137 ? 8.273 18.015 -7.023 1.00 74.44 137 ARG A C 1
ATOM 1071 O O . ARG A 1 137 ? 8.951 17.381 -7.817 1.00 74.44 137 ARG A O 1
ATOM 1078 N N . ASP A 1 138 ? 7.813 19.238 -7.281 1.00 66.94 138 ASP A N 1
ATOM 1079 C CA . ASP A 1 138 ? 8.185 19.950 -8.502 1.00 66.94 138 ASP A CA 1
ATOM 1080 C C . ASP A 1 138 ? 9.656 20.386 -8.414 1.00 66.94 138 ASP A C 1
ATOM 1082 O O . ASP A 1 138 ? 10.020 21.257 -7.620 1.00 66.94 138 ASP A O 1
ATOM 1086 N N . HIS A 1 139 ? 10.514 19.784 -9.235 1.00 61.44 139 HIS A N 1
ATOM 1087 C CA . HIS A 1 139 ? 11.940 20.115 -9.295 1.00 61.44 139 HIS A CA 1
ATOM 1088 C C . HIS A 1 139 ? 12.211 21.510 -9.894 1.00 61.44 139 HIS A C 1
ATOM 1090 O O . HIS A 1 139 ? 13.334 22.006 -9.808 1.00 61.44 139 HIS A O 1
ATOM 1096 N N . ARG A 1 140 ? 11.199 22.183 -10.465 1.00 59.75 140 ARG A N 1
ATOM 1097 C CA . ARG A 1 140 ? 11.335 23.528 -11.054 1.00 59.75 140 ARG A CA 1
ATOM 1098 C C . ARG A 1 140 ? 11.430 24.653 -10.023 1.00 59.75 140 ARG A C 1
ATOM 1100 O O . ARG A 1 140 ? 11.800 25.765 -10.384 1.00 59.75 140 ARG A O 1
ATOM 1107 N N . TYR A 1 141 ? 11.151 24.391 -8.745 1.00 48.53 141 TYR A N 1
ATOM 1108 C CA . TYR A 1 141 ? 11.112 25.439 -7.714 1.00 48.53 141 TYR A CA 1
ATOM 1109 C C . TYR A 1 141 ? 12.479 26.044 -7.335 1.00 48.53 141 TYR A C 1
ATOM 1111 O O . TYR A 1 141 ? 12.510 27.069 -6.661 1.00 48.53 141 TYR A O 1
ATOM 1119 N N . ASN A 1 142 ? 13.598 25.462 -7.785 1.00 50.34 142 ASN A N 1
ATOM 1120 C CA . ASN A 1 142 ? 14.952 25.961 -7.495 1.00 50.34 142 ASN A CA 1
ATOM 1121 C C . ASN A 1 142 ? 15.650 26.631 -8.692 1.00 50.34 142 ASN A C 1
ATOM 1123 O O . ASN A 1 142 ? 16.839 26.926 -8.605 1.00 50.34 142 ASN A O 1
ATOM 1127 N N . GLN A 1 143 ? 14.944 26.888 -9.799 1.00 48.56 143 GLN A N 1
ATOM 1128 C CA . GLN A 1 143 ? 15.500 27.603 -10.955 1.00 48.56 143 GLN A CA 1
ATOM 1129 C C . GLN A 1 143 ? 14.884 29.000 -11.096 1.00 48.56 143 GLN A C 1
ATOM 1131 O O . GLN A 1 143 ? 14.229 29.313 -12.085 1.00 48.56 143 GLN A O 1
ATOM 1136 N N . CYS A 1 144 ? 15.090 29.850 -10.090 1.00 50.75 144 CYS A N 1
ATOM 1137 C CA . CYS A 1 144 ? 15.000 31.294 -10.289 1.00 50.75 144 CYS A CA 1
ATOM 1138 C C . CYS A 1 144 ? 16.355 31.771 -10.832 1.00 50.75 144 CYS A C 1
ATOM 1140 O O . CYS A 1 144 ? 17.288 31.948 -10.049 1.00 50.75 144 CYS A O 1
ATOM 1142 N N . ASN A 1 145 ? 16.456 31.937 -12.153 1.00 48.75 145 ASN A N 1
ATOM 1143 C CA . ASN A 1 145 ? 17.437 32.826 -12.782 1.00 48.75 145 ASN A CA 1
ATOM 1144 C C . ASN A 1 145 ? 16.766 34.169 -13.067 1.00 48.75 145 ASN A C 1
ATOM 1146 O O . ASN A 1 145 ? 15.634 34.139 -13.602 1.00 48.75 145 ASN A O 1
#

Sequence (145 aa):
MCRPSISHTDFVSKQHEIFVNSPYRNSITYQSFDWRTLIAMKALDRSIPTSALVDLETVLTSDNKTSPWLAGIRLDDFAGEMEIQIASAAHSIGADILSPADIASDPTLPDYIPFTNRSMVDYAHHLGMLVKPWTVRDHRYNQCN

Mean predicted aligned error: 5.5 Å

Radius of gyration: 17.24 Å; Cα contacts (8 Å, |Δi|>4): 214; chains: 1; bounding box: 38×48×54 Å

pLDDT: mean 90.2, std 13.41, range [45.5, 98.94]

Foldseek 3Di:
DDDDDQDLLNVLVVVVVVLVPDPCVQVAAAEDLQLVNVLSNCVVDVSHAYEHEDECVQQDDPVQAQRNRLNRDRLVVDDDDSLLSLLVSCVVSPHQEYEYEQPDDPPPPPPDATPPHPVSQVNNVVSNHHYHYDDDDDPCPPPDD